Protein AF-A0A7K3R8X6-F1 (afdb_monomer_lite)

Organism: Streptomyces anulatus (NCBI:txid1892)

Radius of gyration: 14.08 Å; chains: 1; bounding box: 34×33×33 Å

pLDDT: mean 87.79, std 14.43, range [34.0, 97.88]

Secondary structure (DSSP, 8-state):
---TT-PPP--PPEETTEEPPHHHHHHHHHHHHH-HHHHHHHHHHHHHHHHHHHHTGGG-SS--HHHHHHHHHHHHTT-

Structure (mmCIF, N/CA/C/O backbone):
data_AF-A0A7K3R8X6-F1
#
_entry.id   AF-A0A7K3R8X6-F1
#
loop_
_atom_site.group_PDB
_atom_site.id
_atom_site.type_symbol
_atom_site.label_atom_id
_atom_site.label_alt_id
_atom_site.label_comp_id
_atom_site.label_asym_id
_atom_site.label_entity_id
_atom_site.label_seq_id
_atom_site.pdbx_PDB_ins_code
_atom_site.Cartn_x
_atom_site.Cartn_y
_atom_site.Cartn_z
_atom_site.occupancy
_atom_site.B_iso_or_equiv
_atom_site.auth_seq_id
_atom_site.auth_comp_id
_atom_site.auth_asym_id
_atom_site.auth_atom_id
_atom_site.pdbx_PDB_model_num
ATOM 1 N N . MET A 1 1 ? -7.965 -24.082 -4.047 1.00 34.31 1 MET A N 1
ATOM 2 C CA . MET A 1 1 ? -9.196 -23.313 -4.317 1.00 34.31 1 MET A CA 1
ATOM 3 C C . MET A 1 1 ? -8.793 -21.845 -4.378 1.00 34.31 1 MET A C 1
ATOM 5 O O . MET A 1 1 ? -8.483 -21.271 -3.345 1.00 34.31 1 MET A O 1
ATOM 9 N N . PHE A 1 2 ? -8.627 -21.289 -5.579 1.00 34.00 2 PHE A N 1
ATOM 10 C CA . PHE A 1 2 ? -8.282 -19.876 -5.764 1.00 34.00 2 PHE A CA 1
ATOM 11 C C . PHE A 1 2 ? -9.595 -19.098 -5.858 1.00 34.00 2 PHE A C 1
ATOM 13 O O . PHE A 1 2 ? -10.315 -19.218 -6.850 1.00 34.00 2 PHE A O 1
ATOM 20 N N . SER A 1 3 ? -9.955 -18.371 -4.801 1.00 40.66 3 SER A N 1
ATOM 21 C CA . SER A 1 3 ? -11.146 -17.522 -4.819 1.00 40.66 3 SER A CA 1
ATOM 22 C C . SER A 1 3 ? -10.966 -16.442 -5.887 1.00 40.66 3 SER A C 1
ATOM 24 O O . SER A 1 3 ? -10.032 -15.644 -5.825 1.00 40.66 3 SER A O 1
ATOM 26 N N . HIS A 1 4 ? -11.861 -16.433 -6.875 1.00 41.03 4 HIS A N 1
ATOM 27 C CA . HIS A 1 4 ? -11.854 -15.532 -8.034 1.00 41.03 4 HIS A CA 1
ATOM 28 C C . HIS A 1 4 ? -12.202 -14.068 -7.682 1.00 41.03 4 HIS A C 1
ATOM 30 O O . HIS A 1 4 ? -12.377 -13.240 -8.570 1.00 41.03 4 HIS A O 1
ATOM 36 N N . GLU A 1 5 ? -12.248 -13.722 -6.393 1.00 52.44 5 GLU A N 1
ATOM 37 C CA . GLU A 1 5 ? -12.611 -12.389 -5.897 1.00 52.44 5 GLU A CA 1
ATOM 38 C C . GLU A 1 5 ? -11.413 -11.522 -5.483 1.00 52.44 5 GLU A C 1
ATOM 40 O O . GLU A 1 5 ? -11.612 -10.377 -5.104 1.00 52.44 5 GLU A O 1
ATOM 45 N N . GLY A 1 6 ? -10.173 -12.027 -5.588 1.00 58.47 6 GLY A N 1
ATOM 46 C CA . GLY A 1 6 ? -8.930 -11.245 -5.465 1.00 58.47 6 GLY A CA 1
ATOM 47 C C . GLY A 1 6 ? -8.948 -10.140 -4.396 1.00 58.47 6 GLY A C 1
ATOM 48 O O . GLY A 1 6 ? -9.028 -8.965 -4.743 1.00 58.47 6 GLY A O 1
ATOM 49 N N . GLY A 1 7 ? -8.873 -10.516 -3.116 1.00 71.62 7 GLY A N 1
ATOM 50 C CA . GLY A 1 7 ? -8.892 -9.586 -1.981 1.00 71.62 7 GLY A CA 1
ATOM 51 C C . GLY A 1 7 ? -7.505 -9.209 -1.443 1.00 71.62 7 GLY A C 1
ATOM 52 O O . GLY A 1 7 ? -6.493 -9.830 -1.766 1.00 71.62 7 GLY A O 1
ATOM 53 N N . LEU A 1 8 ? -7.469 -8.194 -0.576 1.00 84.31 8 LEU A N 1
ATOM 54 C CA . LEU A 1 8 ? -6.272 -7.793 0.169 1.00 84.31 8 LEU A CA 1
ATOM 55 C C . LEU A 1 8 ? -6.115 -8.639 1.435 1.00 84.31 8 LEU A C 1
ATOM 57 O O . LEU A 1 8 ? -6.938 -8.562 2.345 1.00 84.31 8 LEU A O 1
ATOM 61 N N . GLY A 1 9 ? -5.035 -9.417 1.498 1.00 86.69 9 GLY A N 1
ATOM 62 C CA . GLY A 1 9 ? -4.557 -10.047 2.728 1.00 86.69 9 GLY A CA 1
ATOM 63 C C . GLY A 1 9 ? -3.427 -9.232 3.356 1.00 86.69 9 GLY A C 1
ATOM 64 O O . GLY A 1 9 ? -2.632 -8.619 2.643 1.00 86.69 9 GLY A O 1
ATOM 65 N N . ALA A 1 10 ? -3.325 -9.244 4.684 1.00 90.56 10 ALA A N 1
ATOM 66 C CA . ALA A 1 10 ? -2.242 -8.584 5.408 1.00 90.56 10 ALA A CA 1
ATOM 67 C C . ALA A 1 10 ? -1.777 -9.422 6.605 1.00 90.56 10 ALA A C 1
ATOM 69 O O . ALA A 1 10 ? -2.522 -10.247 7.133 1.00 90.56 10 ALA A O 1
ATOM 70 N N . LYS A 1 11 ? -0.524 -9.214 7.018 1.00 93.62 11 LYS A N 1
ATOM 71 C CA . LYS A 1 11 ? 0.079 -9.813 8.214 1.00 93.62 11 LYS A CA 1
ATOM 72 C C . LYS A 1 11 ? 0.872 -8.763 8.976 1.00 93.62 11 LYS A C 1
ATOM 74 O O . LYS A 1 11 ? 1.386 -7.817 8.377 1.00 93.62 11 LYS A O 1
ATOM 79 N N . GLY A 1 12 ? 0.988 -8.958 10.286 1.00 93.38 12 GLY A N 1
ATOM 80 C CA . GLY A 1 12 ? 1.769 -8.081 11.144 1.00 93.38 12 GLY A CA 1
ATOM 81 C C . GLY A 1 12 ? 3.240 -8.058 10.737 1.00 93.38 12 GLY A C 1
ATOM 82 O O . GLY A 1 12 ? 3.849 -9.099 10.492 1.00 93.38 12 GLY A O 1
ATOM 8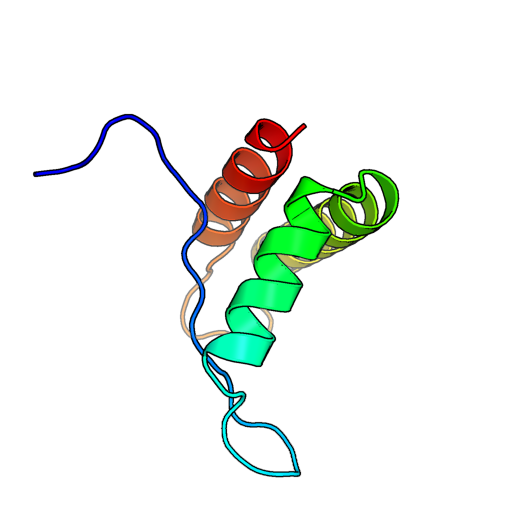3 N N . I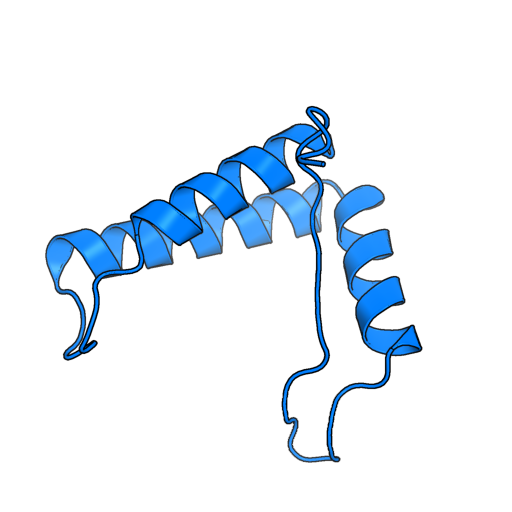LE A 1 13 ? 3.815 -6.858 10.675 1.00 93.44 13 ILE A N 1
ATOM 84 C CA . ILE A 1 13 ? 5.255 -6.658 10.497 1.00 93.44 13 ILE A CA 1
ATOM 85 C C . ILE A 1 13 ? 5.913 -6.339 11.841 1.00 93.44 13 ILE A C 1
ATOM 87 O O . ILE A 1 13 ? 5.244 -5.941 12.799 1.00 93.44 13 ILE A O 1
ATOM 91 N N . ARG A 1 14 ? 7.238 -6.494 11.914 1.00 95.69 14 ARG A N 1
ATOM 92 C CA . ARG A 1 14 ? 8.015 -6.090 13.088 1.00 95.69 14 ARG A CA 1
ATOM 93 C C . ARG A 1 14 ? 8.089 -4.564 13.165 1.00 95.69 14 ARG A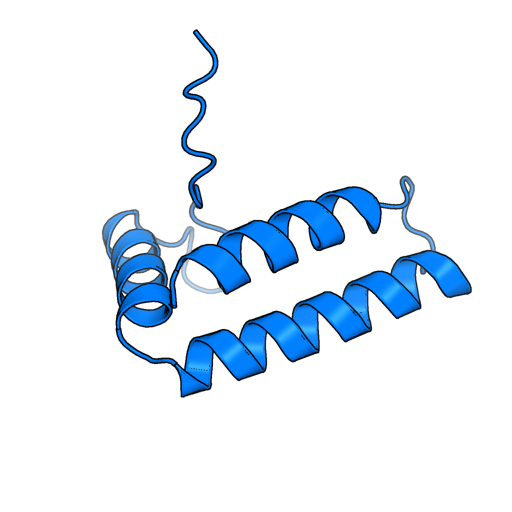 C 1
ATOM 95 O O . ARG A 1 14 ? 8.570 -3.910 12.246 1.00 95.69 14 ARG A O 1
ATOM 102 N N . LEU A 1 15 ? 7.645 -4.025 14.288 1.00 94.75 15 LEU A N 1
ATOM 103 C CA . LEU A 1 15 ? 7.752 -2.628 14.687 1.00 94.75 15 LEU A CA 1
ATOM 104 C C . LEU A 1 15 ? 8.773 -2.503 15.827 1.00 94.75 15 LEU A C 1
ATOM 106 O O . LEU A 1 15 ? 9.219 -3.502 16.398 1.00 94.75 15 LEU A O 1
ATOM 110 N N . LYS A 1 16 ? 9.119 -1.266 16.207 1.00 93.62 16 LYS A N 1
ATOM 111 C CA . LYS A 1 16 ? 10.000 -1.005 17.363 1.00 93.62 16 LYS A CA 1
ATOM 112 C C . LYS A 1 16 ? 9.460 -1.615 18.664 1.00 93.62 16 LYS A C 1
ATOM 114 O O . LYS A 1 16 ? 10.240 -2.013 19.517 1.00 93.62 16 LYS A O 1
ATOM 119 N N . THR A 1 17 ? 8.138 -1.696 18.795 1.00 92.44 17 THR A N 1
ATOM 120 C CA . THR A 1 17 ? 7.420 -2.163 19.988 1.00 92.44 17 THR A CA 1
ATOM 121 C C . THR A 1 17 ? 7.055 -3.651 19.958 1.00 92.44 17 THR A C 1
ATOM 123 O O . THR A 1 17 ? 6.414 -4.129 20.886 1.00 92.44 17 THR A O 1
ATOM 126 N N . GLY A 1 18 ? 7.439 -4.393 18.914 1.00 94.38 18 GLY A N 1
ATOM 127 C CA . GLY A 1 18 ? 7.073 -5.803 18.734 1.00 94.38 18 GLY A CA 1
ATOM 128 C C . GLY A 1 18 ? 6.431 -6.077 17.376 1.00 94.38 18 GLY A C 1
ATOM 129 O O . GLY A 1 18 ? 6.499 -5.252 16.469 1.00 94.38 18 GLY A O 1
ATOM 130 N N . ILE A 1 19 ? 5.829 -7.254 17.204 1.00 95.81 19 ILE A N 1
ATOM 131 C CA . ILE A 1 19 ? 5.065 -7.579 15.990 1.00 95.81 19 ILE A CA 1
ATOM 132 C C . ILE A 1 19 ? 3.695 -6.900 16.081 1.00 95.81 19 ILE A C 1
ATOM 134 O O . ILE A 1 19 ? 3.046 -6.954 17.125 1.00 95.81 19 ILE A O 1
ATOM 138 N N . ALA A 1 20 ? 3.256 -6.253 14.998 1.00 95.56 20 ALA A N 1
ATOM 139 C CA . ALA A 1 20 ? 1.916 -5.679 14.928 1.00 95.56 20 ALA A CA 1
ATOM 140 C C . ALA A 1 20 ? 0.847 -6.761 15.165 1.00 95.56 20 ALA A C 1
ATOM 142 O O . ALA A 1 20 ? 0.869 -7.804 14.513 1.00 95.56 20 ALA A O 1
ATOM 143 N N . SER A 1 21 ? -0.084 -6.503 16.088 1.00 96.25 21 SER A N 1
ATOM 144 C CA . SER A 1 21 ? -1.162 -7.441 16.413 1.00 96.25 21 SER A CA 1
ATOM 145 C C . SER A 1 21 ? -2.165 -7.582 15.270 1.00 96.25 21 SER A C 1
ATOM 147 O O . SER A 1 21 ? -2.377 -6.637 14.505 1.00 96.25 21 SER A O 1
ATOM 149 N N . ASP A 1 22 ? -2.854 -8.723 15.211 1.00 95.31 22 ASP A N 1
ATOM 150 C CA . ASP A 1 22 ? -3.883 -8.991 14.198 1.00 95.31 22 ASP A CA 1
ATOM 151 C C . ASP A 1 22 ? -4.989 -7.924 14.201 1.00 95.31 22 ASP A C 1
ATOM 153 O O . ASP A 1 22 ? -5.393 -7.448 13.143 1.00 95.31 22 ASP A O 1
ATOM 157 N N . ASN A 1 23 ? -5.394 -7.437 15.380 1.00 96.00 23 ASN A N 1
ATOM 158 C CA . ASN A 1 23 ? -6.361 -6.338 15.501 1.00 96.00 23 ASN A CA 1
ATOM 159 C C . ASN A 1 23 ? -5.863 -5.042 14.842 1.00 96.00 23 ASN A C 1
ATOM 161 O O . ASN A 1 23 ? -6.638 -4.316 14.221 1.00 96.00 23 ASN A O 1
ATOM 165 N N . SER A 1 24 ? -4.567 -4.740 14.960 1.00 95.69 24 SER A N 1
ATOM 166 C CA . SER A 1 24 ? -3.974 -3.550 14.335 1.00 95.69 24 SER A CA 1
ATOM 167 C C . SER A 1 24 ? -3.927 -3.693 12.815 1.00 95.69 24 SER A C 1
ATOM 169 O O . SER A 1 24 ? -4.205 -2.737 12.090 1.00 95.69 24 SER A O 1
ATOM 171 N N . VAL A 1 25 ? -3.613 -4.898 12.335 1.00 95.38 25 VAL A N 1
ATOM 172 C CA . VAL A 1 25 ? -3.619 -5.237 10.908 1.00 95.38 25 VAL A CA 1
ATOM 173 C C . VAL A 1 25 ? -5.032 -5.118 10.336 1.00 95.38 25 VAL A C 1
ATOM 175 O O . VAL A 1 25 ? -5.214 -4.487 9.295 1.00 95.38 25 VAL A O 1
ATOM 178 N N . GLN A 1 26 ? -6.039 -5.644 11.036 1.00 94.94 26 GLN A N 1
ATOM 179 C CA . GLN A 1 26 ? -7.432 -5.548 10.607 1.00 94.94 26 GLN A CA 1
ATOM 180 C C . GLN A 1 26 ? -7.909 -4.094 10.562 1.00 94.94 26 GLN A C 1
ATOM 182 O O . GLN A 1 26 ? -8.484 -3.673 9.563 1.00 94.94 26 GLN A O 1
ATOM 187 N N . LYS A 1 27 ? -7.568 -3.283 11.571 1.00 95.88 27 LYS A N 1
ATOM 188 C CA . LYS A 1 27 ? -7.892 -1.849 11.571 1.00 95.88 27 LYS A CA 1
ATOM 189 C C . LYS A 1 27 ? -7.282 -1.113 10.373 1.00 95.88 27 LYS A C 1
ATOM 191 O O . LYS A 1 27 ? -7.924 -0.232 9.799 1.00 95.88 27 LYS A O 1
ATOM 196 N N . ALA A 1 28 ? -6.058 -1.464 9.975 1.00 94.44 28 ALA A N 1
ATOM 197 C CA . ALA A 1 28 ? -5.439 -0.908 8.774 1.00 94.44 28 ALA A CA 1
ATOM 198 C C . ALA A 1 28 ? -6.201 -1.311 7.498 1.00 94.44 28 ALA A C 1
ATOM 200 O O . ALA A 1 28 ? -6.465 -0.454 6.655 1.00 94.44 28 ALA A O 1
ATOM 201 N N . LEU A 1 29 ? -6.614 -2.578 7.377 1.00 93.75 29 LEU A N 1
ATOM 202 C CA . LEU A 1 29 ? -7.450 -3.045 6.263 1.00 93.75 29 LEU A CA 1
ATOM 203 C C . LEU A 1 29 ? -8.802 -2.323 6.216 1.00 93.75 29 LEU A C 1
ATOM 205 O O . LEU A 1 29 ? -9.240 -1.914 5.141 1.00 93.75 29 LEU A O 1
ATOM 209 N N . ASP A 1 30 ? -9.442 -2.125 7.364 1.00 93.88 30 ASP A N 1
ATOM 210 C CA . ASP A 1 30 ? -10.728 -1.431 7.449 1.00 93.88 30 ASP A CA 1
ATOM 211 C C . ASP A 1 30 ? -10.586 0.049 7.072 1.00 93.88 30 ASP A C 1
ATOM 213 O O . ASP A 1 30 ? -11.439 0.592 6.373 1.00 93.88 30 ASP A O 1
ATOM 217 N N . THR A 1 31 ? -9.469 0.681 7.447 1.00 95.06 31 THR A N 1
ATOM 218 C CA . THR A 1 31 ? -9.147 2.068 7.067 1.00 95.06 31 THR A CA 1
ATOM 219 C C . THR A 1 31 ? -8.969 2.210 5.554 1.00 95.06 31 THR A C 1
ATOM 221 O O . THR A 1 31 ? -9.462 3.167 4.961 1.00 95.06 31 THR A O 1
ATOM 224 N N . LEU A 1 32 ? -8.312 1.246 4.900 1.00 93.38 32 LEU A N 1
ATOM 225 C CA . LEU A 1 32 ? -8.155 1.244 3.438 1.00 93.38 32 LEU A CA 1
ATOM 226 C C . LEU A 1 32 ? -9.497 1.129 2.701 1.00 93.38 32 LEU A C 1
ATOM 228 O O . LEU A 1 32 ? -9.655 1.692 1.614 1.00 93.38 32 LEU A O 1
ATOM 232 N N . LYS A 1 33 ? -10.461 0.409 3.285 1.00 92.19 33 LYS A N 1
ATOM 233 C CA . LYS A 1 33 ? -11.820 0.289 2.741 1.00 92.19 33 LYS A CA 1
ATOM 234 C C . LYS A 1 33 ? -12.612 1.582 2.939 1.00 92.19 33 LYS A C 1
ATOM 236 O O . LYS A 1 33 ? -13.214 2.075 1.990 1.00 92.19 33 LYS A O 1
ATOM 241 N N . SER A 1 34 ? -12.581 2.151 4.143 1.00 94.56 34 SER A N 1
ATOM 242 C CA . SER A 1 34 ? -13.449 3.272 4.525 1.00 94.56 34 SER A CA 1
ATOM 243 C C . SER A 1 34 ? -12.924 4.664 4.161 1.00 94.56 34 SER A C 1
ATOM 245 O O . SER A 1 34 ? -13.735 5.580 4.069 1.00 94.56 34 SER A O 1
ATOM 247 N N . SER A 1 35 ? -11.619 4.844 3.913 1.00 96.38 35 SER A N 1
ATOM 248 C CA . SER A 1 35 ? -11.038 6.142 3.524 1.00 96.38 35 SER A CA 1
ATOM 249 C C . SER A 1 35 ? -10.479 6.128 2.092 1.00 96.38 35 SER A C 1
ATOM 251 O O . SER A 1 35 ? -9.391 5.588 1.848 1.00 96.38 35 SER A O 1
ATOM 253 N N . PRO A 1 36 ? -11.182 6.759 1.130 1.00 95.00 36 PRO A N 1
ATOM 254 C CA . PRO A 1 36 ? -10.683 6.963 -0.229 1.00 95.00 36 PRO A CA 1
ATOM 255 C C . PRO A 1 36 ? -9.369 7.749 -0.292 1.00 95.00 36 PRO A C 1
ATOM 257 O O . PRO A 1 36 ? -8.542 7.492 -1.166 1.00 95.00 36 PRO A O 1
ATOM 260 N N . GLU A 1 37 ? -9.152 8.685 0.629 1.00 96.25 37 GLU A N 1
ATOM 261 C CA . GLU A 1 37 ? -7.958 9.532 0.691 1.00 96.25 37 GLU A CA 1
ATOM 262 C C . GLU A 1 37 ? -6.724 8.700 1.040 1.00 96.25 37 GLU A C 1
ATOM 264 O O . GLU A 1 37 ? -5.730 8.731 0.310 1.00 96.25 37 GLU A O 1
ATOM 269 N N . ILE A 1 38 ? -6.812 7.890 2.103 1.00 96.00 38 ILE A N 1
ATOM 270 C CA . ILE A 1 38 ? -5.732 6.977 2.497 1.00 96.00 38 ILE A CA 1
ATOM 271 C C . ILE A 1 38 ? -5.485 5.947 1.396 1.00 96.00 38 ILE A C 1
ATOM 273 O O . ILE A 1 38 ? -4.337 5.662 1.053 1.00 96.00 38 ILE A O 1
ATOM 277 N N . ARG A 1 39 ? -6.549 5.421 0.782 1.00 95.38 39 ARG A N 1
ATOM 278 C CA .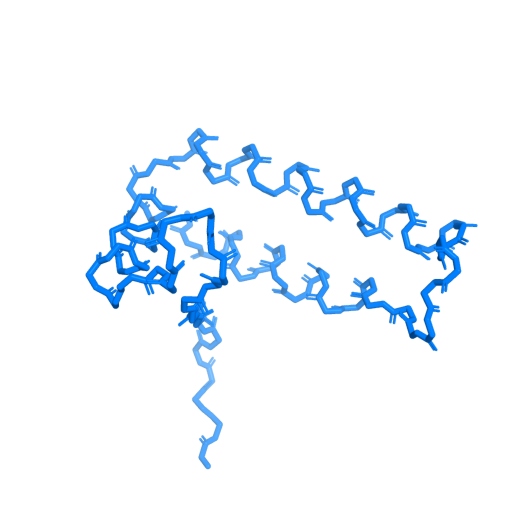 ARG A 1 39 ? -6.423 4.485 -0.338 1.00 95.38 39 ARG A CA 1
ATOM 279 C C . ARG A 1 39 ? -5.679 5.105 -1.525 1.00 95.38 39 ARG A C 1
ATOM 281 O O . ARG A 1 39 ? -4.775 4.465 -2.064 1.00 95.38 39 ARG A O 1
ATOM 288 N N . ARG A 1 40 ? -6.001 6.346 -1.909 1.00 96.62 40 ARG A N 1
ATOM 289 C CA . ARG A 1 40 ? -5.298 7.075 -2.982 1.00 96.62 40 ARG A CA 1
ATOM 290 C C . ARG A 1 40 ? -3.824 7.296 -2.659 1.00 96.62 40 ARG A C 1
ATOM 292 O O . ARG A 1 40 ? -2.989 7.051 -3.527 1.00 96.62 40 ARG A O 1
ATOM 299 N N . ASP A 1 41 ? -3.506 7.712 -1.436 1.00 97.31 41 ASP A N 1
ATOM 300 C CA . ASP A 1 41 ? -2.120 7.916 -0.994 1.00 97.31 41 ASP A CA 1
ATOM 301 C C . ASP A 1 41 ? -1.306 6.608 -1.048 1.00 97.31 41 ASP A C 1
ATOM 303 O O . ASP A 1 41 ? -0.202 6.568 -1.598 1.00 97.31 41 ASP A O 1
ATOM 307 N N . VAL A 1 42 ? -1.878 5.496 -0.576 1.00 96.00 42 VAL A N 1
ATOM 308 C CA . VAL A 1 42 ? -1.220 4.180 -0.641 1.00 96.00 42 VAL A CA 1
ATOM 309 C C . VAL A 1 42 ? -1.022 3.719 -2.087 1.00 96.00 42 VAL A C 1
ATOM 311 O O . VAL A 1 42 ? 0.052 3.211 -2.416 1.00 96.00 42 VAL A O 1
ATOM 314 N N . ILE A 1 43 ? -2.000 3.938 -2.975 1.00 96.56 43 ILE A N 1
ATOM 315 C CA . ILE A 1 43 ? -1.855 3.644 -4.411 1.00 96.56 43 ILE A CA 1
ATOM 316 C C . ILE A 1 43 ? -0.722 4.473 -5.026 1.00 96.56 43 ILE A C 1
ATOM 318 O O . ILE A 1 43 ? 0.101 3.924 -5.761 1.00 96.56 43 ILE A O 1
ATOM 322 N N . GLN A 1 44 ? -0.643 5.771 -4.725 1.00 97.88 44 GLN A N 1
ATOM 323 C CA . GLN A 1 44 ? 0.425 6.638 -5.234 1.00 97.88 44 GLN A CA 1
ATOM 324 C C 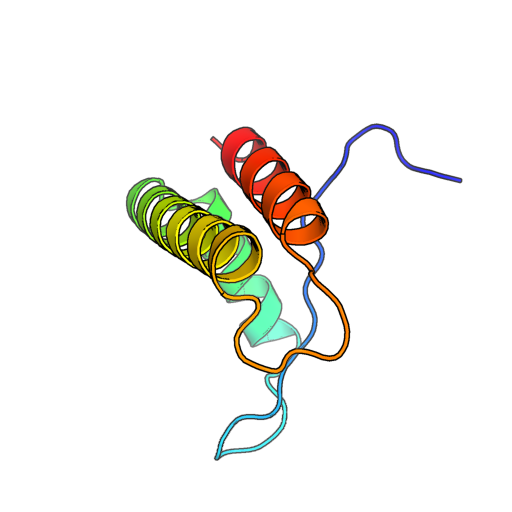. GLN A 1 44 ? 1.806 6.152 -4.785 1.00 97.88 44 GLN A C 1
ATOM 326 O O . GLN A 1 44 ? 2.711 6.016 -5.609 1.00 97.88 44 GLN A O 1
ATOM 331 N N . LYS A 1 45 ? 1.953 5.799 -3.505 1.00 96.88 45 LYS A N 1
ATOM 332 C CA . LYS A 1 45 ? 3.204 5.247 -2.965 1.00 96.88 45 LYS A CA 1
ATOM 333 C C . LYS A 1 45 ? 3.561 3.899 -3.590 1.00 96.88 45 LYS A C 1
ATOM 335 O O . LYS A 1 45 ? 4.724 3.669 -3.917 1.00 96.88 45 LYS A O 1
ATOM 340 N N . ALA A 1 46 ? 2.578 3.025 -3.806 1.00 95.75 46 ALA A N 1
ATOM 341 C CA . ALA A 1 46 ? 2.794 1.743 -4.473 1.00 95.75 46 ALA A CA 1
ATOM 342 C C . ALA A 1 46 ? 3.242 1.922 -5.935 1.00 95.75 46 ALA A C 1
ATOM 344 O O . ALA A 1 46 ? 4.134 1.203 -6.384 1.00 95.75 46 ALA A O 1
ATOM 345 N N . ARG A 1 47 ? 2.682 2.905 -6.656 1.00 96.81 47 ARG A N 1
ATOM 346 C CA . ARG A 1 47 ? 3.092 3.258 -8.029 1.00 96.81 47 ARG A CA 1
ATOM 347 C C . ARG A 1 47 ? 4.524 3.784 -8.076 1.00 96.81 47 ARG A C 1
ATOM 349 O O . ARG A 1 47 ? 5.308 3.293 -8.882 1.00 96.81 47 ARG A O 1
ATOM 356 N N . ALA A 1 48 ? 4.887 4.696 -7.174 1.00 95.38 48 ALA A N 1
ATOM 357 C CA . ALA A 1 48 ? 6.261 5.185 -7.073 1.00 95.38 48 ALA A CA 1
ATOM 358 C C . ALA A 1 48 ? 7.242 4.034 -6.785 1.00 95.38 48 ALA 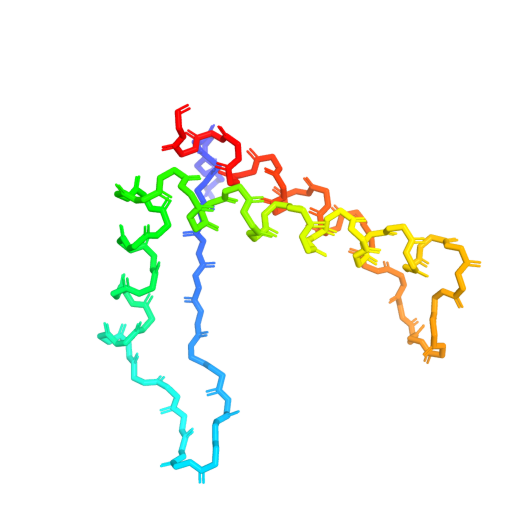A C 1
ATOM 360 O O . ALA A 1 48 ? 8.252 3.877 -7.468 1.00 95.38 48 ALA A O 1
ATOM 361 N N . ALA A 1 49 ? 6.920 3.157 -5.828 1.00 92.94 49 ALA A N 1
ATOM 362 C CA . ALA A 1 49 ? 7.745 1.988 -5.530 1.00 92.94 49 ALA A CA 1
ATOM 363 C C . ALA A 1 49 ? 7.875 1.036 -6.734 1.00 92.94 49 ALA A C 1
ATOM 365 O O . ALA A 1 49 ? 8.960 0.513 -6.988 1.00 92.94 49 ALA A O 1
ATOM 366 N N . GLN A 1 50 ? 6.796 0.834 -7.496 1.00 94.25 50 GLN A N 1
ATOM 367 C CA . GLN A 1 50 ? 6.801 0.012 -8.706 1.00 94.25 50 GLN A CA 1
ATOM 368 C C . GLN A 1 50 ? 7.749 0.587 -9.764 1.00 94.25 50 GLN A C 1
ATOM 370 O O . GLN A 1 50 ? 8.554 -0.148 -10.338 1.00 94.25 50 GLN A O 1
ATOM 375 N N . GLU A 1 51 ? 7.677 1.895 -9.999 1.00 93.62 51 GLU A N 1
ATOM 376 C CA . GLU A 1 51 ? 8.553 2.605 -10.928 1.00 93.62 51 GLU A CA 1
ATOM 377 C C . GLU A 1 51 ? 10.023 2.510 -10.500 1.00 93.62 51 GLU A C 1
ATOM 379 O O . GLU A 1 51 ? 10.884 2.148 -11.306 1.00 93.62 51 GLU A O 1
ATOM 384 N N . HIS A 1 52 ? 10.322 2.738 -9.220 1.00 90.94 52 HIS A N 1
ATOM 385 C CA . HIS A 1 52 ? 11.683 2.605 -8.695 1.00 90.94 52 HIS A CA 1
ATOM 386 C C . HIS A 1 52 ? 12.222 1.172 -8.808 1.00 90.94 52 HIS A C 1
ATOM 388 O O . HIS A 1 52 ? 13.395 0.976 -9.143 1.00 90.94 52 HIS A O 1
ATOM 394 N N . MET A 1 53 ? 11.378 0.158 -8.587 1.00 89.94 53 MET A N 1
ATOM 395 C CA . MET A 1 53 ? 11.763 -1.241 -8.794 1.00 89.94 53 MET A CA 1
ATOM 396 C C . MET A 1 53 ? 12.057 -1.551 -10.265 1.00 89.94 53 MET A C 1
ATOM 398 O O . MET A 1 53 ? 13.027 -2.247 -10.543 1.00 89.94 53 MET A O 1
ATOM 402 N N . ASN A 1 54 ? 11.276 -1.011 -11.202 1.00 89.50 54 ASN A N 1
ATOM 403 C CA . ASN A 1 54 ? 11.502 -1.218 -12.634 1.00 89.50 54 ASN A CA 1
ATOM 404 C C . ASN A 1 54 ? 12.736 -0.487 -13.168 1.00 89.50 54 ASN A C 1
ATOM 406 O O . ASN A 1 54 ? 13.421 -1.011 -14.039 1.00 89.50 54 ASN A O 1
ATOM 410 N N . THR A 1 55 ? 13.010 0.715 -12.666 1.00 88.06 55 THR A N 1
ATOM 411 C CA . THR A 1 55 ? 14.083 1.570 -13.194 1.00 88.06 55 THR A CA 1
ATOM 412 C C . THR A 1 55 ? 15.445 1.255 -12.587 1.00 88.06 55 THR A C 1
ATOM 414 O O . THR A 1 55 ? 16.443 1.268 -13.297 1.00 88.06 55 THR A O 1
ATOM 417 N N . HIS A 1 56 ? 15.498 0.975 -11.283 1.00 81.75 56 HIS A N 1
ATOM 418 C CA . HIS A 1 56 ? 16.766 0.852 -10.558 1.00 81.75 56 HIS A CA 1
ATOM 419 C C . HIS A 1 56 ? 16.879 -0.437 -9.734 1.00 81.75 56 HIS A C 1
ATOM 421 O O . HIS A 1 56 ? 17.988 -0.808 -9.358 1.00 81.75 56 HIS A O 1
ATOM 427 N N . ASN A 1 57 ? 15.760 -1.103 -9.414 1.00 74.88 57 ASN A N 1
ATOM 428 C CA . ASN A 1 57 ? 15.699 -2.339 -8.619 1.00 74.88 57 ASN A CA 1
ATOM 429 C C . ASN A 1 57 ? 16.651 -2.351 -7.393 1.00 74.88 57 ASN A C 1
ATOM 431 O O . ASN A 1 57 ? 17.278 -3.370 -7.141 1.00 74.88 57 ASN A O 1
ATOM 435 N N . TRP A 1 58 ? 16.780 -1.217 -6.680 1.00 72.38 58 TRP A N 1
ATOM 436 C CA . TRP A 1 58 ? 17.780 -0.800 -5.658 1.00 72.38 58 TRP A CA 1
ATOM 437 C C . TRP A 1 58 ? 18.591 -1.894 -4.924 1.00 72.38 58 TRP A C 1
ATOM 439 O O . TRP A 1 58 ? 18.510 -2.027 -3.706 1.00 72.38 58 TRP A O 1
ATOM 449 N N . GLY A 1 59 ? 19.379 -2.696 -5.641 1.00 71.56 59 GLY A N 1
ATOM 450 C CA . GLY A 1 59 ? 20.065 -3.855 -5.058 1.00 71.56 59 GLY A CA 1
ATOM 451 C C . GLY A 1 59 ? 19.129 -4.948 -4.513 1.00 71.56 59 GLY A C 1
ATOM 452 O O . GLY A 1 59 ? 19.572 -5.819 -3.768 1.00 71.56 59 GLY A O 1
ATOM 453 N N . ASN A 1 60 ? 17.839 -4.930 -4.862 1.00 78.38 60 ASN A N 1
ATOM 454 C CA . ASN A 1 60 ? 16.906 -5.985 -4.489 1.00 78.38 60 ASN A CA 1
ATOM 455 C C . ASN A 1 60 ? 17.239 -7.263 -5.267 1.00 78.38 60 ASN A C 1
ATOM 457 O O . ASN A 1 60 ? 17.238 -7.272 -6.499 1.00 78.38 60 ASN A O 1
ATOM 461 N N . ASN A 1 61 ? 17.397 -8.376 -4.545 1.00 81.38 61 ASN A N 1
ATOM 462 C CA . ASN A 1 61 ? 17.636 -9.703 -5.130 1.00 81.38 61 ASN A CA 1
ATOM 463 C C . ASN A 1 61 ? 16.555 -10.132 -6.140 1.00 81.38 61 ASN A C 1
ATOM 465 O O . ASN A 1 61 ? 16.798 -10.997 -6.978 1.00 81.38 61 ASN A O 1
ATOM 469 N N . LYS A 1 62 ? 15.343 -9.572 -6.035 1.00 85.06 62 LYS A N 1
ATOM 470 C CA . LYS A 1 62 ? 14.221 -9.813 -6.947 1.00 85.06 62 LYS A CA 1
ATOM 471 C C . LYS A 1 62 ? 13.474 -8.510 -7.200 1.00 85.06 62 LYS A C 1
ATOM 473 O O . LYS A 1 62 ? 13.130 -7.810 -6.248 1.00 85.06 62 LYS A O 1
ATOM 478 N N . ASN A 1 63 ? 13.157 -8.240 -8.463 1.00 87.94 63 ASN A N 1
ATOM 479 C CA . ASN A 1 63 ? 12.236 -7.170 -8.823 1.00 87.94 63 ASN A CA 1
ATOM 480 C C . ASN A 1 63 ? 10.798 -7.601 -8.476 1.00 87.94 63 ASN A C 1
ATOM 482 O O . ASN A 1 63 ? 10.288 -8.575 -9.029 1.00 87.94 63 ASN A O 1
ATOM 486 N N . ARG A 1 64 ? 10.150 -6.877 -7.554 1.00 90.06 64 ARG A N 1
ATOM 487 C CA . ARG A 1 64 ? 8.770 -7.139 -7.099 1.00 90.06 64 ARG A CA 1
ATOM 488 C C . ARG A 1 64 ? 7.749 -6.151 -7.680 1.00 90.06 64 ARG A C 1
ATOM 490 O O . ARG A 1 64 ? 6.632 -6.054 -7.176 1.00 90.06 64 ARG A O 1
ATOM 497 N N . ALA A 1 65 ? 8.086 -5.436 -8.756 1.00 92.75 65 ALA A N 1
ATOM 498 C CA . ALA A 1 65 ? 7.191 -4.478 -9.410 1.00 92.75 65 ALA A CA 1
ATOM 499 C C . ALA A 1 65 ? 5.871 -5.113 -9.882 1.00 92.75 65 ALA A C 1
ATOM 501 O O . ALA A 1 65 ? 4.818 -4.479 -9.826 1.00 92.75 65 ALA A O 1
ATOM 502 N N . VAL A 1 66 ? 5.905 -6.379 -10.307 1.00 92.06 66 VAL A N 1
ATOM 503 C CA . VAL A 1 66 ? 4.699 -7.139 -10.678 1.00 92.06 66 VAL A CA 1
ATOM 504 C C . VAL A 1 66 ? 3.789 -7.356 -9.465 1.00 92.06 66 VAL A C 1
ATOM 506 O O . VAL A 1 66 ? 2.574 -7.208 -9.559 1.00 92.06 66 VAL A O 1
ATOM 509 N N . GLU A 1 67 ? 4.359 -7.642 -8.296 1.00 91.25 67 GLU A N 1
ATOM 510 C CA . GLU A 1 67 ? 3.587 -7.805 -7.061 1.00 91.25 67 GLU A CA 1
ATOM 511 C C . GLU A 1 67 ? 2.949 -6.481 -6.624 1.00 91.25 67 GLU A C 1
ATOM 513 O O . GLU A 1 67 ? 1.781 -6.453 -6.234 1.00 91.25 67 GLU A O 1
ATOM 518 N N . LEU A 1 68 ? 3.675 -5.367 -6.774 1.00 93.56 68 LEU A N 1
ATOM 519 C CA . LEU A 1 68 ? 3.122 -4.028 -6.562 1.00 93.56 68 LEU A CA 1
ATOM 520 C C . LEU A 1 68 ? 1.984 -3.718 -7.544 1.00 93.56 68 LEU A C 1
ATOM 522 O O . LEU A 1 68 ? 0.993 -3.113 -7.142 1.00 93.56 68 LEU A O 1
ATOM 526 N N . GLN A 1 69 ? 2.057 -4.189 -8.793 1.00 94.62 69 GLN A N 1
ATOM 527 C CA . GLN A 1 69 ? 0.953 -4.058 -9.749 1.00 94.62 69 GLN A CA 1
ATOM 528 C C . GLN A 1 69 ? -0.315 -4.771 -9.266 1.00 94.62 69 GLN A C 1
ATOM 530 O O . GLN A 1 69 ? -1.414 -4.226 -9.382 1.00 94.62 69 GLN A O 1
ATOM 535 N N . PHE A 1 70 ? -0.179 -5.987 -8.728 1.00 93.38 70 PHE A N 1
ATOM 536 C CA . PHE A 1 70 ? -1.309 -6.721 -8.158 1.00 93.38 70 PHE A CA 1
ATOM 537 C C . PHE A 1 70 ? -1.875 -6.019 -6.923 1.00 93.38 70 PHE A C 1
ATOM 539 O O . PHE A 1 70 ? -3.095 -5.921 -6.794 1.00 93.38 70 PHE A O 1
ATOM 546 N N . LEU A 1 71 ? -1.008 -5.474 -6.064 1.00 93.50 71 LEU A N 1
ATOM 547 C CA . LEU A 1 71 ? -1.421 -4.681 -4.908 1.00 93.50 71 LEU A CA 1
ATOM 548 C C . LEU A 1 71 ? -2.228 -3.444 -5.326 1.00 93.50 71 LEU A C 1
ATOM 550 O O . LEU A 1 71 ? -3.305 -3.213 -4.783 1.00 93.50 71 LEU A O 1
ATOM 554 N N . ILE A 1 72 ? -1.743 -2.682 -6.312 1.00 94.81 72 ILE A N 1
ATOM 555 C CA . ILE A 1 72 ? -2.433 -1.499 -6.848 1.00 94.81 72 ILE A CA 1
ATOM 556 C C . ILE A 1 72 ? -3.825 -1.881 -7.357 1.00 94.81 72 ILE A C 1
ATOM 558 O O . ILE A 1 72 ? -4.806 -1.273 -6.940 1.00 94.81 72 ILE A O 1
ATOM 562 N N . LYS A 1 73 ? -3.929 -2.938 -8.175 1.00 93.94 73 LYS A N 1
ATOM 563 C CA . LYS A 1 73 ? -5.221 -3.422 -8.687 1.00 93.94 73 LYS A CA 1
ATOM 564 C C . LYS A 1 73 ? -6.174 -3.845 -7.569 1.00 93.94 73 LYS A C 1
ATOM 566 O O . LYS A 1 73 ? -7.376 -3.633 -7.680 1.00 93.94 73 LYS A O 1
ATOM 571 N N . ALA A 1 74 ? -5.662 -4.469 -6.510 1.00 92.44 74 ALA A N 1
ATOM 572 C CA . ALA A 1 74 ? -6.485 -4.880 -5.376 1.00 92.44 74 ALA A CA 1
ATOM 573 C C . ALA A 1 74 ? -6.982 -3.671 -4.565 1.00 92.44 74 ALA A C 1
ATOM 575 O O . ALA A 1 74 ? -8.136 -3.651 -4.150 1.00 92.44 74 ALA A O 1
ATOM 576 N N . LEU A 1 75 ? -6.142 -2.646 -4.389 1.00 92.62 75 LEU A N 1
ATOM 577 C CA . LEU A 1 75 ? -6.532 -1.385 -3.758 1.00 92.62 75 LEU A CA 1
ATOM 578 C C . LEU A 1 75 ? -7.573 -0.640 -4.599 1.00 92.62 75 LEU A C 1
ATOM 580 O O . LEU A 1 75 ? -8.562 -0.180 -4.049 1.00 92.62 75 LEU A O 1
ATOM 584 N N . GLU A 1 76 ? -7.403 -0.566 -5.920 1.00 92.81 76 GLU A N 1
ATOM 585 C CA . GLU A 1 76 ? -8.359 0.087 -6.829 1.00 92.81 76 GLU A CA 1
ATOM 586 C C . GLU A 1 76 ? -9.756 -0.550 -6.781 1.00 92.81 76 GLU A C 1
ATOM 588 O O . GLU A 1 76 ? -10.742 0.161 -6.923 1.00 92.81 76 GLU A O 1
ATOM 593 N N . LYS A 1 77 ? -9.856 -1.857 -6.508 1.00 90.94 77 LYS A N 1
ATOM 594 C CA . LYS A 1 77 ? -11.136 -2.573 -6.361 1.00 90.94 77 LYS A CA 1
ATOM 595 C C . LYS A 1 77 ? -11.866 -2.329 -5.037 1.00 90.94 77 LYS A C 1
ATOM 597 O O . LYS A 1 77 ? -13.019 -2.729 -4.918 1.00 90.94 77 LYS A O 1
ATOM 602 N N . LEU A 1 78 ? -11.212 -1.748 -4.027 1.00 85.25 78 LEU A N 1
ATOM 603 C CA . LEU A 1 78 ? -11.859 -1.442 -2.743 1.00 85.25 78 LEU A CA 1
ATOM 604 C C . LEU A 1 78 ? -12.754 -0.191 -2.794 1.00 85.25 78 LEU A C 1
ATOM 606 O O . LEU A 1 78 ? -13.418 0.097 -1.799 1.00 85.25 78 LEU A O 1
ATOM 610 N N . GLY A 1 79 ? -12.697 0.587 -3.880 1.00 67.38 79 GLY A N 1
ATOM 611 C CA . GLY A 1 79 ? -13.413 1.851 -4.055 1.00 67.38 79 GLY A CA 1
ATOM 612 C C . GLY A 1 79 ? -14.473 1.770 -5.131 1.00 67.38 79 GLY A C 1
ATOM 613 O O . GLY A 1 79 ? -14.118 1.324 -6.240 1.00 67.38 79 GLY A O 1
#

Sequence (79 aa):
MFSHEGGLGAKGIRLKTGIASDNSVQKALDTLKSSPEIRRDVIQKARAAQEHMNTHNWGNNKNRAVELQFLIKALEKLG

Foldseek 3Di:
DDPPPQADDDAFDQDPVGTDDPVNRVVVVVCLLPDPVVLVVVLVVLVVLLVCLVPPVPPPPDRCSVVSVSVSVNSVVSD